Protein AF-A0AAE1Q2A6-F1 (afdb_monomer_lite)

Structure (mmCIF, N/CA/C/O backbone):
data_AF-A0AAE1Q2A6-F1
#
_entry.id   AF-A0AAE1Q2A6-F1
#
loop_
_atom_site.group_PDB
_atom_site.id
_atom_site.type_symbol
_atom_site.label_atom_id
_atom_site.label_alt_id
_atom_site.label_comp_id
_atom_site.label_asym_id
_atom_site.label_entity_id
_atom_site.label_seq_id
_atom_site.pdbx_PDB_ins_code
_atom_site.Cartn_x
_atom_site.Cartn_y
_atom_site.Cartn_z
_atom_site.occupancy
_atom_site.B_iso_or_equiv
_atom_site.auth_seq_id
_atom_site.auth_comp_id
_atom_site.auth_asym_id
_atom_site.auth_atom_id
_atom_site.pdbx_PDB_model_num
ATOM 1 N N . MET A 1 1 ? -20.397 6.989 -13.141 1.00 62.66 1 MET A N 1
ATOM 2 C CA . MET A 1 1 ? -19.897 5.852 -12.321 1.00 62.66 1 MET A CA 1
ATOM 3 C C . MET A 1 1 ? -18.731 6.203 -11.383 1.00 62.66 1 MET A C 1
ATOM 5 O O . MET A 1 1 ? -18.450 5.441 -10.464 1.00 62.66 1 MET A O 1
ATOM 9 N N . GLU A 1 2 ? -18.027 7.324 -11.574 1.00 59.88 2 GLU A N 1
ATOM 10 C CA . GLU A 1 2 ? -16.856 7.684 -10.755 1.00 59.88 2 GLU A CA 1
ATOM 11 C C . GLU A 1 2 ? -17.218 8.309 -9.396 1.00 59.88 2 GLU A C 1
ATOM 13 O O . GLU A 1 2 ? -16.656 7.915 -8.375 1.00 59.88 2 GLU A O 1
ATOM 18 N N . ALA A 1 3 ? -18.249 9.161 -9.359 1.00 70.25 3 ALA A N 1
ATOM 19 C CA . ALA A 1 3 ? -18.739 9.803 -8.135 1.00 70.25 3 ALA A CA 1
ATOM 20 C C . ALA A 1 3 ? -19.167 8.799 -7.041 1.00 70.25 3 ALA A C 1
ATOM 22 O O . ALA A 1 3 ? -18.729 8.905 -5.898 1.00 70.25 3 ALA A O 1
ATOM 23 N N . GLY A 1 4 ? -19.917 7.748 -7.397 1.00 78.19 4 GLY A N 1
ATOM 24 C CA . GLY A 1 4 ? -20.376 6.746 -6.422 1.00 78.19 4 GLY A CA 1
ATOM 25 C C . GLY A 1 4 ? -19.248 5.907 -5.799 1.00 78.19 4 GLY A C 1
ATOM 26 O O . GLY A 1 4 ? -19.341 5.482 -4.647 1.00 78.19 4 GLY A O 1
ATOM 27 N N . ARG A 1 5 ? -18.133 5.700 -6.518 1.00 80.56 5 ARG A N 1
ATOM 28 C CA . ARG A 1 5 ? -16.961 4.990 -5.971 1.00 80.56 5 ARG A CA 1
ATOM 29 C C . ARG A 1 5 ? -16.226 5.828 -4.925 1.00 80.56 5 ARG A C 1
ATOM 31 O O . ARG A 1 5 ? -15.723 5.264 -3.951 1.00 80.56 5 ARG A O 1
ATOM 38 N N . LYS A 1 6 ? -16.182 7.150 -5.112 1.00 82.56 6 LYS A N 1
ATOM 39 C CA . LYS A 1 6 ? -15.575 8.096 -4.167 1.00 82.56 6 LYS A CA 1
ATOM 40 C C . LYS A 1 6 ? -16.382 8.174 -2.868 1.00 82.56 6 LYS A C 1
ATOM 42 O O . LYS A 1 6 ? -15.817 7.958 -1.799 1.00 82.56 6 LYS A O 1
ATOM 47 N N . GLU A 1 7 ? -17.698 8.332 -2.968 1.00 87.56 7 GLU A N 1
ATOM 48 C CA . GLU A 1 7 ? -18.590 8.412 -1.803 1.00 87.56 7 GLU A CA 1
ATOM 49 C C . GLU A 1 7 ? -18.533 7.136 -0.938 1.00 87.56 7 GLU A C 1
ATOM 51 O O . GLU A 1 7 ? -18.367 7.181 0.282 1.00 87.56 7 GLU A O 1
ATOM 56 N N . ALA A 1 8 ? -18.565 5.957 -1.569 1.00 87.12 8 ALA A N 1
ATOM 57 C CA . ALA A 1 8 ? -18.444 4.684 -0.857 1.00 87.12 8 ALA A CA 1
ATOM 58 C C . ALA A 1 8 ? -17.065 4.482 -0.194 1.00 87.12 8 ALA A C 1
ATOM 60 O O . ALA A 1 8 ? -16.929 3.671 0.730 1.00 87.12 8 ALA A O 1
ATOM 61 N N . ARG A 1 9 ? -16.018 5.154 -0.686 1.00 87.12 9 ARG A N 1
ATOM 62 C CA . ARG A 1 9 ? -14.682 5.150 -0.072 1.00 87.12 9 ARG A CA 1
ATOM 63 C C . ARG A 1 9 ? -14.658 6.058 1.152 1.00 87.12 9 ARG A C 1
ATOM 65 O O . ARG A 1 9 ? -14.181 5.618 2.192 1.00 87.12 9 ARG A O 1
ATOM 72 N N . GLU A 1 10 ? -15.201 7.264 1.044 1.00 89.75 10 GLU A N 1
ATOM 73 C CA . GLU A 1 10 ? -15.295 8.224 2.151 1.00 89.75 10 GLU A CA 1
ATOM 74 C C . GLU A 1 10 ? -16.112 7.660 3.313 1.00 89.75 10 GLU A C 1
ATOM 76 O O . GLU A 1 10 ? -15.618 7.631 4.437 1.00 89.75 10 GLU A O 1
ATOM 81 N N . LYS A 1 11 ? -17.282 7.066 3.037 1.00 91.94 11 LYS A N 1
ATOM 82 C CA . LYS A 1 11 ? -18.088 6.370 4.058 1.00 91.94 11 LYS A CA 1
ATOM 83 C C . LYS A 1 11 ? -17.292 5.291 4.797 1.00 91.94 11 LYS A C 1
ATOM 85 O O . LYS A 1 11 ? -17.369 5.187 6.017 1.00 91.94 11 LYS A O 1
ATOM 90 N N . ARG A 1 12 ? -16.486 4.501 4.077 1.00 92.19 12 ARG A N 1
ATOM 91 C CA . ARG A 1 12 ? -15.638 3.460 4.685 1.00 92.19 12 ARG A CA 1
ATOM 92 C C . ARG A 1 12 ? -14.502 4.037 5.524 1.00 92.19 12 ARG A C 1
ATOM 94 O O . ARG A 1 12 ? -14.220 3.491 6.585 1.00 92.19 12 ARG A O 1
ATOM 101 N N . ILE A 1 13 ? -13.854 5.100 5.055 1.00 93.06 13 ILE A N 1
ATOM 102 C CA . ILE A 1 13 ? -12.794 5.803 5.794 1.00 93.06 13 ILE A CA 1
ATOM 103 C C . ILE A 1 13 ? -13.372 6.401 7.078 1.00 93.06 13 ILE A C 1
ATOM 105 O O . ILE A 1 13 ? -12.847 6.127 8.153 1.00 93.06 13 ILE A O 1
ATOM 109 N N . GLY A 1 14 ? -14.494 7.117 6.982 1.00 93.44 14 GLY A N 1
ATOM 110 C CA . GLY A 1 14 ? -15.181 7.695 8.137 1.00 93.44 14 GLY A CA 1
ATOM 111 C C . GLY A 1 14 ? -15.639 6.634 9.138 1.00 93.44 14 GLY A C 1
ATOM 112 O O . GLY A 1 14 ? -15.430 6.788 10.337 1.00 93.44 14 GLY A O 1
ATOM 113 N N . PHE A 1 15 ? -16.174 5.504 8.660 1.00 94.69 15 PHE A N 1
ATOM 114 C CA . PHE A 1 15 ? -16.543 4.381 9.528 1.00 94.69 15 PHE A CA 1
ATOM 115 C C . PHE A 1 15 ? -15.347 3.831 10.319 1.00 94.69 15 PHE A C 1
ATOM 117 O O . PHE A 1 15 ? -15.466 3.552 11.507 1.00 94.69 15 PHE A O 1
ATOM 124 N N . ARG A 1 16 ? -14.181 3.697 9.680 1.00 94.75 16 ARG A N 1
ATOM 125 C CA . ARG A 1 16 ? -12.949 3.217 10.325 1.00 94.75 16 ARG A CA 1
ATOM 126 C C . ARG A 1 16 ? -12.383 4.238 11.315 1.00 94.75 16 ARG A C 1
ATOM 128 O O . ARG A 1 16 ? -11.992 3.841 12.404 1.00 94.75 16 ARG A O 1
ATOM 135 N N . GLY A 1 17 ? -12.421 5.527 10.978 1.00 94.38 17 GLY A N 1
ATOM 136 C CA . GLY A 1 17 ? -12.049 6.604 11.902 1.00 94.38 17 GLY A CA 1
ATOM 137 C C . GLY A 1 17 ? -12.944 6.645 13.144 1.00 94.38 17 GLY A C 1
ATOM 138 O O . GLY A 1 17 ? -12.450 6.825 14.249 1.00 94.38 17 GLY A O 1
ATOM 139 N N . ARG A 1 18 ? -14.249 6.365 12.998 1.00 95.94 18 ARG A N 1
ATOM 140 C CA . ARG A 1 18 ? -15.182 6.271 14.134 1.00 95.94 18 ARG A CA 1
ATOM 141 C C . ARG A 1 18 ? -14.792 5.180 15.136 1.00 95.94 18 ARG A C 1
ATOM 143 O O . ARG A 1 18 ? -14.956 5.392 16.331 1.00 95.94 18 ARG A O 1
ATOM 150 N N . ILE A 1 19 ? -14.282 4.038 14.667 1.00 96.25 19 ILE A N 1
ATOM 151 C CA . ILE A 1 19 ? -13.797 2.954 15.542 1.00 96.25 19 ILE A CA 1
ATOM 152 C C . ILE A 1 19 ? -12.663 3.469 16.433 1.00 96.25 19 ILE A C 1
ATOM 154 O O . ILE A 1 19 ? -12.699 3.268 17.644 1.00 96.25 19 ILE A O 1
ATOM 158 N N . VAL A 1 20 ? -11.675 4.133 15.828 1.00 95.06 20 VAL A N 1
ATOM 159 C CA . VAL A 1 20 ? -10.490 4.633 16.536 1.00 95.06 20 VAL A CA 1
ATOM 160 C C . VAL A 1 20 ? -10.865 5.765 17.486 1.00 95.06 20 VAL A C 1
ATOM 162 O O . VAL A 1 20 ? -10.523 5.688 18.659 1.00 95.06 20 VAL A O 1
ATOM 165 N N . GLY A 1 21 ? -11.691 6.720 17.050 1.00 95.19 21 GLY A N 1
ATOM 166 C CA . GLY A 1 21 ? -12.153 7.804 17.921 1.00 95.19 21 GLY A CA 1
ATOM 167 C C . GLY A 1 21 ? -12.943 7.316 19.145 1.00 95.19 21 GLY A C 1
ATOM 168 O O . GLY A 1 21 ? -12.816 7.879 20.227 1.00 95.19 21 GLY A O 1
ATOM 169 N N . MET A 1 22 ? -13.726 6.234 19.026 1.00 96.94 22 MET A N 1
ATOM 170 C CA . MET A 1 22 ? -14.384 5.622 20.193 1.00 96.94 22 MET A CA 1
ATOM 171 C C . MET A 1 22 ? -13.382 4.983 21.165 1.00 96.94 22 MET A C 1
ATOM 173 O O . MET A 1 22 ? -13.586 5.045 22.376 1.00 96.94 22 MET A O 1
ATOM 177 N N . HIS A 1 23 ? -12.313 4.376 20.647 1.00 96.50 23 HIS A N 1
ATOM 178 C CA . HIS A 1 23 ? -11.248 3.797 21.466 1.00 96.50 23 HIS A CA 1
ATOM 179 C C . HIS A 1 23 ? -10.429 4.880 22.182 1.00 96.50 23 HIS A C 1
ATOM 181 O O . HIS A 1 23 ? -10.185 4.763 23.378 1.00 96.50 23 HIS A O 1
ATOM 187 N N . GLU A 1 24 ? -10.078 5.963 21.486 1.00 94.88 24 GLU A N 1
ATOM 188 C CA . GLU A 1 24 ? -9.408 7.137 22.066 1.00 94.88 24 GLU A CA 1
ATOM 189 C C . GLU A 1 24 ? -10.264 7.817 23.144 1.00 94.88 24 GLU A C 1
ATOM 191 O O . GLU A 1 24 ? -9.736 8.309 24.137 1.00 94.88 24 GLU A O 1
ATOM 196 N N . ALA A 1 25 ? -11.593 7.765 23.009 1.00 96.31 25 ALA A N 1
ATOM 197 C CA . ALA A 1 25 ? -12.538 8.192 24.040 1.00 96.31 25 ALA A CA 1
ATOM 198 C C . ALA A 1 25 ? -12.650 7.215 25.236 1.00 96.31 25 ALA A C 1
ATOM 200 O O . ALA A 1 25 ? -13.514 7.393 26.096 1.00 96.31 25 ALA A O 1
ATOM 201 N N . GLY A 1 26 ? -11.820 6.169 25.293 1.00 96.88 26 GLY A N 1
ATOM 202 C CA . GLY A 1 26 ? -11.750 5.213 26.401 1.00 96.88 26 GLY A CA 1
ATOM 203 C C . GLY A 1 26 ? -12.789 4.090 26.356 1.00 96.88 26 GLY A C 1
ATOM 204 O O . GLY A 1 26 ? -12.944 3.362 27.338 1.00 96.88 26 GLY A O 1
ATOM 205 N N . GLN A 1 27 ? -13.523 3.915 25.250 1.00 97.00 27 GLN A N 1
ATOM 206 C CA . GLN A 1 27 ? -14.471 2.802 25.143 1.00 97.00 27 GLN A CA 1
ATOM 207 C C . GLN A 1 27 ? -13.747 1.463 24.973 1.00 97.00 27 GLN A C 1
ATOM 209 O O . GLN A 1 27 ? -12.793 1.333 24.206 1.00 97.00 27 GLN A O 1
ATOM 214 N N . SER A 1 28 ? -14.259 0.425 25.640 1.00 97.56 28 SER A N 1
ATOM 215 C CA . SER A 1 28 ? -13.726 -0.928 25.486 1.00 97.56 28 SER A CA 1
ATOM 216 C C . SER A 1 28 ? -13.967 -1.474 24.072 1.00 97.56 28 SER A C 1
ATOM 218 O O . SER A 1 28 ? -14.987 -1.193 23.438 1.00 97.56 28 SER A O 1
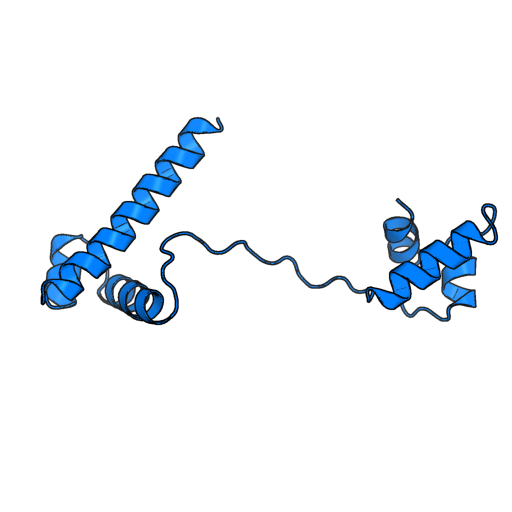ATOM 220 N N . ILE A 1 29 ? -13.070 -2.345 23.602 1.00 97.00 29 ILE A N 1
ATOM 221 C CA . ILE A 1 29 ? -13.183 -3.020 22.297 1.00 97.00 29 ILE A CA 1
ATOM 222 C C . ILE A 1 29 ? -14.541 -3.725 22.136 1.00 97.00 29 ILE A C 1
ATOM 224 O O . ILE A 1 29 ? -15.131 -3.696 21.055 1.00 97.00 29 ILE A O 1
ATOM 228 N N . GLN A 1 30 ? -15.046 -4.353 23.201 1.00 97.62 30 GLN A N 1
ATOM 229 C CA . GLN A 1 30 ? -16.313 -5.083 23.177 1.00 97.62 30 GLN A CA 1
ATOM 230 C C . GLN A 1 30 ? -17.517 -4.141 23.089 1.00 97.62 30 GLN A C 1
ATOM 232 O O . GLN A 1 30 ? -18.442 -4.399 22.320 1.00 97.62 30 GLN A O 1
ATOM 237 N N . THR A 1 31 ? -17.470 -3.010 23.794 1.00 97.31 31 THR A N 1
ATOM 238 C CA . THR A 1 31 ? -18.475 -1.944 23.682 1.00 97.31 31 THR A CA 1
ATOM 239 C C . THR A 1 31 ? -18.532 -1.398 22.256 1.00 97.31 31 THR A C 1
ATOM 241 O O . THR A 1 31 ? -19.610 -1.314 21.674 1.00 97.31 31 THR A O 1
ATOM 244 N N . ILE A 1 32 ? -17.378 -1.097 21.655 1.00 97.69 32 ILE A N 1
ATOM 245 C CA . ILE A 1 32 ? -17.294 -0.582 20.280 1.00 97.69 32 ILE A CA 1
ATOM 246 C C . ILE A 1 32 ? -17.857 -1.601 19.280 1.00 97.69 32 ILE A C 1
ATOM 248 O O . ILE A 1 32 ? -18.630 -1.240 18.392 1.00 97.69 32 ILE A O 1
ATOM 252 N N . ALA A 1 33 ? -17.495 -2.877 19.435 1.00 97.75 33 ALA A N 1
ATOM 253 C CA . ALA A 1 33 ? -17.971 -3.968 18.590 1.00 97.75 33 ALA A CA 1
ATOM 254 C C . ALA A 1 33 ? -19.503 -4.088 18.616 1.00 97.75 33 ALA A C 1
ATOM 256 O O . ALA A 1 33 ? -20.132 -4.115 17.556 1.00 97.75 33 ALA A O 1
ATOM 257 N N . ASN A 1 34 ? -20.096 -4.074 19.813 1.00 97.62 34 ASN A N 1
ATOM 258 C CA . ASN A 1 34 ? -21.546 -4.130 19.997 1.00 97.62 34 ASN A CA 1
ATOM 259 C C . ASN A 1 34 ? -22.238 -2.884 19.424 1.00 97.62 34 ASN A C 1
ATOM 261 O O . ASN A 1 34 ? -23.218 -3.010 18.695 1.00 97.62 34 ASN A O 1
ATOM 265 N N . ASN A 1 35 ? -21.692 -1.692 19.683 1.00 96.38 35 ASN A N 1
ATOM 266 C CA . ASN A 1 35 ? -22.253 -0.420 19.216 1.00 96.38 35 ASN A CA 1
ATOM 267 C C . ASN A 1 35 ? -22.267 -0.295 17.686 1.00 96.38 35 ASN A C 1
ATOM 269 O O . ASN A 1 35 ? -23.157 0.340 17.123 1.00 96.38 35 ASN A O 1
ATOM 273 N N . LEU A 1 36 ? -21.261 -0.857 17.011 1.00 95.81 36 LEU A N 1
ATOM 274 C CA . LEU A 1 36 ? -21.103 -0.761 15.557 1.00 95.81 36 LEU A CA 1
ATOM 275 C C . LEU A 1 36 ? -21.555 -2.025 14.808 1.00 95.81 36 LEU A C 1
ATOM 277 O O . LEU A 1 36 ? -21.505 -2.035 13.578 1.00 95.81 36 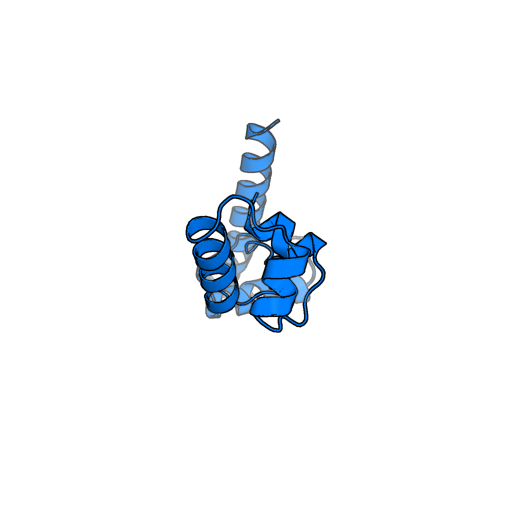LEU A O 1
ATOM 281 N N . GLY A 1 37 ? -21.977 -3.078 15.515 1.00 96.56 37 GLY A N 1
ATOM 282 C CA . GLY A 1 37 ? -22.420 -4.342 14.917 1.00 96.56 37 GLY A CA 1
ATOM 283 C C . GLY A 1 37 ? -21.318 -5.085 14.153 1.00 96.56 37 GLY A C 1
ATOM 284 O O . GLY A 1 37 ? -21.583 -5.701 13.122 1.00 96.56 37 GLY A O 1
ATOM 285 N N . ILE A 1 38 ? -20.066 -5.001 14.615 1.00 96.69 38 ILE A N 1
ATOM 286 C CA . ILE A 1 38 ? -18.899 -5.625 13.969 1.00 96.69 38 ILE A CA 1
ATOM 287 C C . ILE A 1 38 ? -18.133 -6.515 14.944 1.00 96.69 38 ILE A C 1
ATOM 289 O O . ILE A 1 38 ? -18.271 -6.407 16.155 1.00 96.69 38 ILE A O 1
ATOM 293 N N . SER A 1 39 ? -17.270 -7.386 14.422 1.00 97.69 39 SER A N 1
ATOM 294 C CA . SER A 1 39 ? -16.451 -8.241 15.283 1.00 97.69 39 SER A CA 1
ATOM 295 C C . SER A 1 39 ? -15.416 -7.437 16.083 1.00 97.69 39 SER A C 1
ATOM 297 O O . SER A 1 39 ? -14.802 -6.498 15.566 1.00 97.69 39 SER A O 1
ATOM 299 N N . THR A 1 40 ? -15.123 -7.882 17.306 1.00 97.75 40 THR A N 1
ATOM 300 C CA . THR A 1 40 ? -14.007 -7.367 18.124 1.00 97.75 40 THR A CA 1
ATOM 301 C C . THR A 1 40 ? -12.666 -7.461 17.388 1.00 97.75 40 THR A C 1
ATOM 303 O O . THR A 1 40 ? -11.831 -6.566 17.498 1.00 97.75 40 THR A O 1
ATOM 306 N N . ARG A 1 41 ? -12.479 -8.487 16.543 1.00 97.81 41 ARG A N 1
ATOM 307 C CA . ARG A 1 41 ? -11.308 -8.630 15.661 1.00 97.81 41 ARG A CA 1
ATOM 308 C C . ARG A 1 41 ? -11.195 -7.491 14.646 1.00 97.81 41 ARG A C 1
ATOM 310 O O . ARG A 1 41 ? -10.087 -7.051 14.345 1.00 97.81 41 ARG A O 1
ATOM 317 N N . THR A 1 42 ? -12.316 -7.016 14.106 1.00 96.25 42 THR A N 1
ATOM 318 C CA . THR A 1 42 ? -12.349 -5.862 13.197 1.00 96.25 42 THR A CA 1
ATOM 319 C C . THR A 1 42 ? -11.978 -4.580 13.931 1.00 96.25 42 THR A C 1
ATOM 321 O O . THR A 1 42 ? -11.184 -3.811 13.398 1.00 96.25 42 THR A O 1
ATOM 324 N N . VAL A 1 43 ? -12.501 -4.381 15.144 1.00 97.00 43 VAL A N 1
ATOM 325 C CA . VAL A 1 43 ? -12.159 -3.235 16.003 1.00 97.00 43 VAL A CA 1
ATOM 326 C C . VAL A 1 43 ? -10.657 -3.221 16.296 1.00 97.00 43 VAL A C 1
ATOM 328 O O . VAL A 1 43 ? -9.965 -2.276 15.923 1.00 97.00 43 VAL A O 1
ATOM 331 N N . LEU A 1 44 ? -10.131 -4.323 16.839 1.00 96.25 44 LEU A N 1
ATOM 332 C CA . LEU A 1 44 ? -8.715 -4.470 17.182 1.00 96.25 44 LEU A CA 1
ATOM 333 C C . LEU A 1 44 ? -7.793 -4.268 15.971 1.00 96.25 44 LEU A C 1
ATOM 335 O O . LEU A 1 44 ? -6.742 -3.647 16.086 1.00 96.25 44 LEU A O 1
ATOM 339 N N . ARG A 1 45 ? -8.188 -4.765 14.791 1.00 95.19 45 ARG A N 1
ATOM 340 C CA . ARG A 1 45 ? -7.430 -4.560 13.550 1.00 95.19 45 ARG A CA 1
ATOM 341 C C . ARG A 1 45 ? -7.265 -3.078 13.211 1.00 95.19 45 ARG A C 1
ATOM 343 O O . ARG A 1 45 ? -6.199 -2.708 12.730 1.00 95.19 45 ARG A O 1
ATOM 350 N N . TRP A 1 46 ? -8.312 -2.267 13.367 1.00 95.12 46 TRP A N 1
ATOM 351 C CA . TRP A 1 46 ? -8.258 -0.846 13.007 1.00 95.12 46 TRP A CA 1
ATOM 352 C C . TRP A 1 46 ? -7.521 -0.006 14.043 1.00 95.12 46 TRP A C 1
ATOM 354 O O . TRP A 1 46 ? -6.789 0.879 13.625 1.00 95.12 46 TRP A O 1
ATOM 364 N N . ILE A 1 47 ? -7.628 -0.349 15.330 1.00 94.25 47 ILE A N 1
ATOM 365 C CA . ILE A 1 47 ? -6.831 0.273 16.402 1.00 94.25 47 ILE A CA 1
ATOM 366 C C . ILE A 1 47 ? -5.334 0.016 16.180 1.00 94.25 47 ILE A C 1
ATOM 368 O O . ILE A 1 47 ? -4.552 0.948 16.068 1.00 94.25 47 ILE A O 1
ATOM 372 N N . ARG A 1 48 ? -4.924 -1.244 15.988 1.00 94.00 48 ARG A N 1
ATOM 373 C CA . ARG A 1 48 ? -3.505 -1.558 15.717 1.00 94.00 48 ARG A CA 1
ATOM 374 C C . ARG A 1 48 ? -2.986 -0.871 14.460 1.00 94.00 48 ARG A C 1
ATOM 376 O O . ARG A 1 48 ? -1.851 -0.434 14.380 1.00 94.00 48 ARG A O 1
ATOM 383 N N . ARG A 1 49 ? -3.838 -0.772 13.440 1.00 92.31 49 ARG A N 1
ATOM 384 C CA . ARG A 1 49 ? -3.463 -0.118 12.192 1.00 92.31 49 ARG A CA 1
ATOM 385 C C . ARG A 1 49 ? -3.323 1.398 12.335 1.00 92.31 49 ARG A C 1
ATOM 387 O O . ARG A 1 49 ? -2.539 1.950 11.575 1.00 92.31 49 ARG A O 1
ATOM 394 N N . SER A 1 50 ? -4.076 2.054 13.222 1.00 91.06 50 SER A N 1
ATOM 395 C CA . SER A 1 5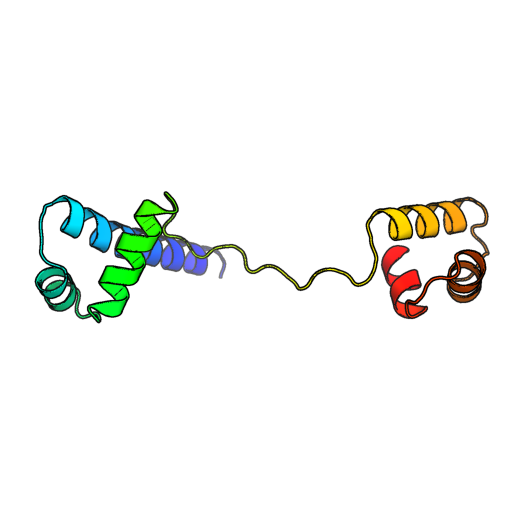0 ? -3.897 3.491 13.470 1.00 91.06 50 SER A CA 1
ATOM 396 C C . SER A 1 50 ? -2.593 3.787 14.194 1.00 91.06 50 SER A C 1
ATOM 398 O O . SER A 1 50 ? -1.990 4.811 13.920 1.00 91.06 50 SER A O 1
ATOM 400 N N . GLU A 1 51 ? -2.124 2.873 15.045 1.00 88.38 51 GLU A N 1
ATOM 401 C CA . GLU A 1 51 ? -0.806 2.984 15.687 1.00 88.38 51 GLU A CA 1
ATOM 402 C C . GLU A 1 51 ? 0.333 2.920 14.650 1.00 88.38 51 GLU A C 1
ATOM 404 O O . GLU A 1 51 ? 1.309 3.655 14.755 1.00 88.38 51 GLU A O 1
ATOM 409 N N . ASP A 1 52 ? 0.178 2.090 13.611 1.00 87.44 52 ASP A N 1
ATOM 410 C CA . ASP A 1 52 ? 1.169 1.941 12.536 1.00 87.44 52 ASP A CA 1
ATOM 411 C C . ASP A 1 52 ? 1.035 2.987 11.409 1.00 87.44 52 ASP A C 1
ATOM 413 O O . ASP A 1 52 ? 1.952 3.173 10.604 1.00 87.44 52 ASP A O 1
ATOM 417 N N . THR A 1 53 ? -0.147 3.578 11.207 1.00 82.62 53 THR A N 1
ATOM 418 C CA . THR A 1 53 ? -0.437 4.435 10.044 1.00 82.62 53 THR A CA 1
ATOM 419 C C . THR A 1 53 ? -1.617 5.380 10.298 1.00 82.62 53 THR A C 1
ATOM 421 O O . THR A 1 53 ? -2.739 4.923 10.506 1.00 82.62 53 THR A O 1
ATOM 424 N N . ASP A 1 54 ? -1.438 6.679 10.039 1.00 77.12 54 ASP A N 1
ATOM 425 C CA . ASP A 1 54 ? -2.501 7.709 10.082 1.00 77.12 54 ASP A CA 1
ATOM 426 C C . ASP A 1 54 ? -3.522 7.636 8.916 1.00 77.12 54 ASP A C 1
ATOM 428 O O . ASP A 1 54 ? -4.132 8.628 8.511 1.00 77.12 54 ASP A O 1
ATOM 432 N N . TRP A 1 55 ? -3.721 6.458 8.309 1.00 83.25 55 TRP A N 1
ATOM 433 C CA . TRP A 1 55 ? -4.555 6.295 7.115 1.00 83.25 55 TRP A CA 1
ATOM 434 C C . TRP A 1 55 ? -5.539 5.123 7.181 1.00 83.25 55 TRP A C 1
ATOM 436 O O . TRP A 1 55 ? -5.186 3.938 7.134 1.00 83.25 55 TRP A O 1
ATOM 446 N N . TYR A 1 56 ? -6.828 5.471 7.129 1.00 86.38 56 TYR A N 1
ATOM 447 C CA . TYR A 1 56 ? -7.949 4.530 7.195 1.00 86.38 56 TYR A CA 1
ATOM 448 C C . TYR A 1 56 ? -8.432 4.013 5.838 1.00 86.38 56 TYR A C 1
ATOM 450 O O . TYR A 1 56 ? -9.380 3.228 5.766 1.00 86.38 56 TYR A O 1
ATOM 458 N N . GLY A 1 57 ? -7.828 4.430 4.728 1.00 84.19 57 GLY A N 1
ATOM 459 C CA . GLY A 1 57 ? -8.175 3.910 3.408 1.00 84.19 57 GLY A CA 1
ATOM 460 C C . GLY A 1 57 ? -7.574 2.531 3.137 1.00 84.19 57 GLY A C 1
ATOM 461 O O . GLY A 1 57 ? -6.752 2.001 3.883 1.00 84.19 57 GLY A O 1
ATOM 462 N N . ASN A 1 58 ? -7.992 1.920 2.029 1.00 83.75 58 ASN A N 1
ATOM 463 C CA . ASN A 1 58 ? -7.264 0.766 1.509 1.00 83.75 58 ASN A CA 1
ATOM 464 C C . ASN A 1 58 ? -5.913 1.248 0.969 1.00 83.75 58 ASN A C 1
ATOM 466 O O . ASN A 1 58 ? -5.869 2.245 0.244 1.00 83.75 58 ASN A O 1
ATOM 470 N N . LEU A 1 59 ? -4.840 0.530 1.299 1.00 81.62 59 LEU A N 1
ATOM 471 C CA . LEU A 1 59 ? -3.551 0.724 0.643 1.00 81.62 59 LEU A CA 1
ATOM 472 C C . LEU A 1 59 ? -3.680 0.398 -0.852 1.00 81.62 59 LEU A C 1
ATOM 474 O O . LEU A 1 59 ? -4.470 -0.489 -1.216 1.00 81.62 59 LEU A O 1
ATOM 478 N N . PRO A 1 60 ? -2.918 1.086 -1.719 1.00 81.56 60 PRO A N 1
ATOM 479 C CA . PRO A 1 60 ? -2.793 0.664 -3.102 1.00 81.56 60 PRO A CA 1
ATOM 480 C C . PRO A 1 60 ? -2.309 -0.786 -3.126 1.00 81.56 60 PRO A C 1
ATOM 482 O O . PRO A 1 60 ? -1.374 -1.165 -2.421 1.00 81.56 60 PRO A O 1
ATOM 485 N N . ARG A 1 61 ? -2.981 -1.625 -3.915 1.00 83.38 61 ARG A N 1
ATOM 486 C CA . ARG A 1 61 ? -2.524 -2.998 -4.120 1.00 83.38 61 ARG A CA 1
ATOM 487 C C . ARG A 1 61 ? -1.291 -2.941 -5.010 1.00 83.38 61 ARG A C 1
ATOM 489 O O . ARG A 1 61 ? -1.385 -2.492 -6.152 1.00 83.38 61 ARG A O 1
ATOM 496 N N . GLY A 1 62 ? -0.155 -3.388 -4.484 1.00 81.69 62 GLY A N 1
ATOM 497 C CA . GLY A 1 62 ? 1.040 -3.595 -5.290 1.00 81.69 62 GLY A CA 1
ATOM 498 C C . GLY A 1 62 ? 0.760 -4.622 -6.385 1.00 81.69 62 GLY A C 1
ATOM 499 O O . GLY A 1 62 ? 0.046 -5.603 -6.165 1.00 81.69 62 GLY A O 1
ATOM 500 N N . ARG A 1 63 ? 1.307 -4.390 -7.578 1.00 83.62 63 ARG A N 1
ATOM 501 C CA . ARG A 1 63 ? 1.459 -5.467 -8.559 1.00 83.62 63 ARG A CA 1
ATOM 502 C C . ARG A 1 63 ? 2.698 -6.282 -8.182 1.00 83.62 63 ARG A C 1
ATOM 504 O O . ARG A 1 63 ? 3.606 -5.718 -7.569 1.00 83.62 63 ARG A O 1
ATOM 511 N N . PRO A 1 64 ? 2.764 -7.566 -8.565 1.00 83.94 64 PRO A N 1
ATOM 512 C CA . PRO A 1 64 ? 4.003 -8.320 -8.464 1.00 83.94 64 PRO A CA 1
ATOM 513 C C . PRO A 1 64 ? 5.157 -7.548 -9.122 1.00 83.94 64 PRO A C 1
ATOM 515 O O . PRO A 1 64 ? 4.925 -6.855 -10.127 1.00 83.94 64 PRO A O 1
ATOM 518 N N . PRO A 1 65 ? 6.380 -7.646 -8.575 1.00 86.00 65 PRO A N 1
ATOM 519 C CA . PRO A 1 65 ? 7.544 -7.031 -9.191 1.00 86.00 65 PRO A CA 1
ATOM 520 C C . PRO A 1 65 ? 7.709 -7.530 -10.632 1.00 86.00 65 PRO A C 1
ATOM 522 O O . PRO A 1 65 ? 7.303 -8.638 -10.992 1.00 86.00 65 PRO A O 1
ATOM 525 N N . ARG A 1 66 ? 8.271 -6.677 -11.492 1.00 87.56 66 ARG A N 1
ATOM 526 C CA . ARG A 1 66 ? 8.599 -7.068 -12.867 1.00 87.56 66 ARG A CA 1
ATOM 527 C C . ARG A 1 66 ? 9.756 -8.068 -12.831 1.00 87.56 66 ARG A C 1
ATOM 529 O O . ARG A 1 66 ? 10.638 -7.949 -11.993 1.00 87.56 66 ARG A O 1
ATOM 536 N N . CYS A 1 67 ? 9.774 -9.003 -13.778 1.00 90.12 67 CYS A N 1
ATOM 537 C CA . CYS A 1 67 ? 10.881 -9.950 -13.943 1.00 90.12 67 CYS A CA 1
ATOM 538 C C . CYS A 1 67 ? 12.184 -9.289 -14.428 1.00 90.12 67 CYS A C 1
ATOM 540 O O . CYS A 1 67 ? 13.240 -9.888 -14.316 1.00 90.12 67 CYS A O 1
ATOM 542 N N . THR A 1 68 ? 12.115 -8.070 -14.973 1.00 91.12 68 THR A N 1
ATOM 543 C CA . THR A 1 68 ? 13.280 -7.274 -15.387 1.00 91.12 68 THR A CA 1
ATOM 544 C C . THR A 1 68 ? 13.621 -6.227 -14.336 1.00 91.12 68 THR A C 1
ATOM 546 O O . THR A 1 68 ? 12.726 -5.498 -13.886 1.00 91.12 68 THR A O 1
ATOM 549 N N . THR A 1 69 ? 14.904 -6.067 -14.034 1.00 93.56 69 THR A N 1
ATOM 550 C CA . THR A 1 69 ? 15.398 -4.976 -13.186 1.00 93.56 69 THR A CA 1
ATOM 551 C C . THR A 1 69 ? 15.400 -3.636 -13.940 1.00 93.56 69 THR A C 1
ATOM 553 O O . THR A 1 69 ? 15.383 -3.612 -15.174 1.00 93.56 69 THR A O 1
ATOM 556 N N . PRO A 1 70 ? 15.437 -2.487 -13.236 1.00 93.81 70 PRO A N 1
ATOM 557 C CA . PRO A 1 70 ? 15.584 -1.183 -13.884 1.00 93.81 70 PRO A CA 1
ATOM 558 C C . PRO A 1 70 ? 16.863 -1.056 -14.723 1.00 93.81 70 PRO A C 1
ATOM 560 O O . PRO A 1 70 ? 16.837 -0.397 -15.755 1.00 93.81 70 PRO A O 1
ATOM 563 N N . ALA A 1 71 ? 17.960 -1.702 -14.308 1.00 93.94 71 ALA A N 1
ATOM 564 C CA . ALA A 1 71 ? 19.209 -1.727 -15.067 1.00 93.94 71 ALA A CA 1
ATOM 565 C C . ALA A 1 71 ? 19.029 -2.460 -16.402 1.00 93.94 71 ALA A C 1
ATOM 567 O O . ALA A 1 71 ? 19.174 -1.832 -17.441 1.00 93.94 71 ALA A O 1
ATOM 568 N N . GLN A 1 72 ? 18.530 -3.701 -16.370 1.00 94.44 72 GLN A N 1
ATOM 569 C CA . GLN A 1 72 ? 18.264 -4.488 -17.581 1.00 94.44 72 GLN A CA 1
ATOM 570 C C . GLN A 1 72 ? 17.343 -3.760 -18.565 1.00 94.44 72 GLN A C 1
ATOM 572 O O . GLN A 1 72 ? 17.525 -3.849 -19.772 1.00 94.44 72 GLN A O 1
ATOM 577 N N . ARG A 1 73 ? 16.340 -3.022 -18.069 1.00 95.25 73 ARG A N 1
ATOM 578 C CA . ARG A 1 73 ? 15.467 -2.228 -18.945 1.00 95.25 73 ARG A CA 1
ATOM 579 C C . ARG A 1 73 ? 16.214 -1.103 -19.650 1.00 95.25 73 ARG A C 1
ATOM 581 O O . ARG A 1 73 ? 15.930 -0.867 -20.816 1.00 95.25 73 ARG A O 1
ATOM 588 N N . ARG A 1 74 ? 17.132 -0.419 -18.960 1.00 95.50 74 ARG A N 1
ATOM 589 C CA . ARG A 1 74 ? 17.974 0.611 -19.583 1.00 95.50 74 ARG A CA 1
ATOM 590 C C . ARG A 1 74 ? 18.881 -0.003 -20.639 1.00 95.50 74 ARG A C 1
ATOM 592 O O . ARG A 1 74 ? 18.930 0.535 -21.734 1.00 95.50 74 ARG A O 1
ATOM 599 N N . ASP A 1 75 ? 19.493 -1.145 -20.344 1.00 95.06 75 ASP A N 1
ATOM 600 C CA . ASP A 1 75 ? 20.388 -1.830 -21.282 1.00 95.06 75 ASP A CA 1
ATOM 601 C C . ASP A 1 75 ? 19.628 -2.276 -22.546 1.00 95.06 75 ASP A C 1
ATOM 603 O O . ASP A 1 75 ? 20.096 -2.060 -23.659 1.00 95.06 75 ASP A O 1
ATOM 607 N N . ILE A 1 76 ? 18.405 -2.808 -22.391 1.00 94.19 76 ILE A N 1
ATOM 608 C CA . ILE A 1 76 ? 17.513 -3.153 -23.516 1.00 94.19 76 ILE A CA 1
ATOM 609 C C . ILE A 1 76 ? 17.196 -1.923 -24.378 1.00 94.19 76 ILE A C 1
AT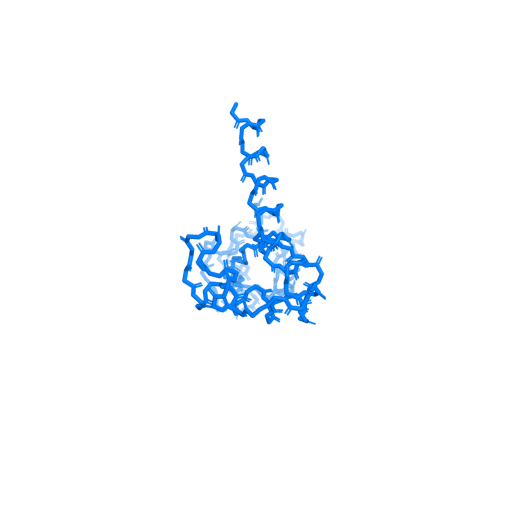OM 611 O O . ILE A 1 76 ? 17.213 -2.019 -25.603 1.00 94.19 76 ILE A O 1
ATOM 615 N N . ILE A 1 77 ? 16.877 -0.787 -23.748 1.00 94.94 77 ILE A N 1
ATOM 616 C CA . ILE A 1 77 ? 16.544 0.455 -24.460 1.00 94.94 77 ILE A CA 1
ATOM 617 C C . ILE A 1 77 ? 17.776 0.979 -25.205 1.00 94.94 77 ILE A C 1
ATOM 619 O O . ILE A 1 77 ? 17.679 1.261 -26.392 1.00 94.94 77 ILE A O 1
ATOM 623 N N . GLN A 1 78 ? 18.940 1.017 -24.553 1.00 94.81 78 GLN A N 1
ATOM 624 C CA . GLN A 1 78 ? 20.192 1.460 -25.173 1.00 94.81 78 GLN A CA 1
ATOM 625 C C . GLN A 1 78 ? 20.603 0.574 -26.352 1.00 94.81 78 GLN A C 1
ATOM 627 O O . GLN A 1 78 ? 21.035 1.090 -27.378 1.00 94.81 78 GLN A O 1
ATOM 632 N N . ALA A 1 79 ? 20.435 -0.746 -26.239 1.00 92.88 79 ALA A N 1
ATOM 633 C CA . ALA A 1 79 ? 20.713 -1.665 -27.339 1.00 92.88 79 ALA A CA 1
ATOM 634 C C . ALA A 1 79 ? 19.805 -1.400 -28.554 1.00 92.88 79 ALA A C 1
ATOM 636 O O . ALA A 1 79 ? 20.278 -1.418 -29.687 1.00 92.88 79 ALA A O 1
ATOM 637 N N . ALA A 1 80 ? 18.520 -1.114 -28.322 1.00 93.75 80 ALA A N 1
ATOM 638 C CA . ALA A 1 80 ? 17.578 -0.775 -29.389 1.00 93.75 80 ALA A CA 1
ATOM 639 C C . ALA A 1 80 ? 17.826 0.619 -29.995 1.00 93.75 80 ALA A C 1
ATOM 641 O O . ALA A 1 80 ? 17.582 0.825 -31.179 1.00 93.75 80 ALA A O 1
ATOM 642 N N . GLU A 1 81 ? 18.308 1.578 -29.203 1.00 93.19 81 GLU A N 1
ATOM 643 C CA . GLU A 1 81 ? 18.691 2.909 -29.690 1.00 93.19 81 GLU A CA 1
ATOM 644 C C . GLU A 1 81 ? 19.984 2.871 -30.517 1.00 93.19 81 GLU A C 1
ATOM 646 O O . GLU A 1 81 ? 20.099 3.594 -31.505 1.00 93.19 81 GLU A O 1
ATOM 651 N N . ALA A 1 82 ? 20.944 2.022 -30.134 1.00 92.25 82 ALA A N 1
ATOM 652 C CA . ALA A 1 82 ? 22.212 1.858 -30.841 1.00 92.25 82 ALA A CA 1
ATOM 653 C C . ALA A 1 82 ? 22.039 1.208 -32.224 1.00 92.25 82 A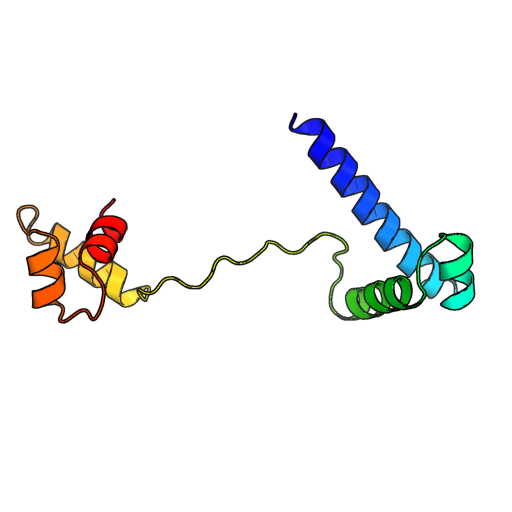LA A C 1
ATOM 655 O O . ALA A 1 82 ? 22.727 1.597 -33.167 1.00 92.25 82 ALA A O 1
ATOM 656 N N . ASP A 1 83 ? 21.114 0.253 -32.357 1.00 90.50 83 ASP A N 1
ATOM 657 C CA . ASP A 1 83 ? 20.709 -0.303 -33.649 1.00 90.50 83 ASP A CA 1
ATOM 658 C C . ASP A 1 83 ? 19.180 -0.482 -33.731 1.00 90.50 83 ASP A C 1
ATOM 660 O O . ASP A 1 83 ? 18.638 -1.507 -33.301 1.00 90.50 83 ASP A O 1
ATOM 664 N N . PRO A 1 84 ? 18.470 0.477 -34.352 1.00 87.38 84 PRO A N 1
ATOM 665 C CA . PRO A 1 84 ? 17.015 0.435 -34.488 1.00 87.38 84 PRO A CA 1
ATOM 666 C C . PRO A 1 84 ? 16.467 -0.726 -35.330 1.00 87.38 84 PRO A C 1
ATOM 668 O O . PRO A 1 84 ? 15.262 -0.981 -35.290 1.00 87.38 84 PRO A O 1
ATOM 671 N N . GLN A 1 85 ? 17.303 -1.406 -36.124 1.00 87.50 85 GLN A N 1
ATOM 672 C CA . GLN A 1 85 ? 16.892 -2.577 -36.912 1.00 87.50 85 GLN A CA 1
ATOM 673 C C . GLN A 1 85 ? 17.053 -3.890 -36.133 1.00 87.50 85 GLN A C 1
ATOM 675 O O . GLN A 1 85 ? 16.561 -4.936 -36.571 1.00 87.50 85 GLN A O 1
ATOM 680 N N . THR A 1 86 ? 17.711 -3.855 -34.970 1.00 86.81 86 THR A N 1
ATOM 681 C CA . THR A 1 86 ? 17.902 -5.039 -34.138 1.00 86.81 86 THR A CA 1
ATOM 682 C C . THR A 1 86 ? 16.558 -5.545 -33.594 1.00 86.81 86 THR A C 1
ATOM 684 O O . THR A 1 86 ? 15.681 -4.798 -33.157 1.00 86.81 86 THR A O 1
ATOM 687 N N . ASN A 1 87 ? 16.393 -6.870 -33.592 1.00 92.00 87 ASN A N 1
ATOM 688 C CA . ASN A 1 87 ? 15.196 -7.529 -33.082 1.00 92.00 87 ASN A CA 1
ATOM 689 C C . ASN A 1 87 ? 15.323 -7.919 -31.592 1.00 92.00 87 ASN A C 1
ATOM 691 O O . ASN A 1 87 ? 16.409 -8.059 -31.034 1.00 92.00 87 ASN A O 1
ATOM 695 N N . ALA A 1 88 ? 14.187 -8.168 -30.936 1.00 92.44 88 ALA A N 1
ATOM 696 C CA . ALA A 1 88 ? 14.155 -8.516 -29.513 1.00 92.44 88 ALA A CA 1
ATOM 697 C C . ALA A 1 88 ? 14.867 -9.838 -29.149 1.00 92.44 88 ALA A C 1
ATOM 699 O O . ALA A 1 88 ? 15.208 -10.030 -27.982 1.00 92.44 88 ALA A O 1
ATOM 700 N N . VAL A 1 89 ? 15.066 -10.748 -30.111 1.00 94.19 89 VAL A N 1
ATOM 701 C CA . VAL A 1 89 ? 15.809 -12.006 -29.902 1.00 94.19 89 VAL A CA 1
ATOM 702 C C . VAL A 1 89 ? 17.295 -11.703 -29.784 1.00 94.19 89 VAL A C 1
ATOM 704 O O . VAL A 1 89 ? 17.919 -12.075 -28.795 1.00 94.19 89 VAL A O 1
ATOM 707 N N . ALA A 1 90 ? 17.812 -10.924 -30.732 1.00 93.19 90 ALA A N 1
ATOM 708 C CA . ALA A 1 90 ? 19.190 -10.475 -30.776 1.00 93.19 90 ALA A CA 1
ATOM 709 C C . ALA A 1 90 ? 19.551 -9.626 -29.548 1.00 93.19 90 ALA A C 1
ATOM 711 O O . ALA A 1 90 ? 20.597 -9.860 -28.957 1.00 93.19 90 ALA A O 1
ATOM 712 N N . ILE A 1 91 ? 18.668 -8.723 -29.087 1.00 93.50 91 ILE A N 1
ATOM 713 C CA . ILE A 1 91 ? 18.892 -7.950 -27.842 1.00 93.50 91 ILE A CA 1
ATOM 714 C C . ILE A 1 91 ? 18.967 -8.870 -26.621 1.00 93.50 91 ILE A C 1
ATOM 716 O O . ILE A 1 91 ? 19.791 -8.675 -25.732 1.00 93.50 91 ILE A O 1
ATOM 720 N N . ARG A 1 92 ? 18.087 -9.875 -26.546 1.00 95.25 92 ARG A N 1
ATOM 721 C CA . ARG A 1 92 ? 18.104 -10.832 -25.434 1.00 95.25 92 ARG A CA 1
ATOM 722 C C . ARG A 1 92 ? 19.417 -11.610 -25.408 1.00 95.25 92 ARG A C 1
ATOM 724 O O . ARG A 1 92 ? 19.983 -11.799 -24.335 1.00 95.25 92 ARG A O 1
ATOM 731 N N . GLU A 1 93 ? 19.853 -12.082 -26.570 1.00 94.25 93 GLU A N 1
ATOM 732 C CA . GLU A 1 93 ? 21.065 -12.884 -26.722 1.00 94.25 93 GLU A CA 1
ATOM 733 C C . GLU A 1 93 ? 22.325 -12.061 -26.458 1.00 94.25 93 GLU A C 1
ATOM 735 O O . GLU A 1 93 ? 23.180 -12.517 -25.704 1.00 94.25 93 GLU A O 1
ATOM 740 N N . SER A 1 94 ? 22.405 -10.836 -26.986 1.00 93.06 94 SER A N 1
ATOM 741 C CA . SER A 1 94 ? 23.558 -9.949 -26.798 1.00 93.06 94 SER A CA 1
ATOM 742 C C . SER A 1 94 ? 23.735 -9.500 -25.348 1.00 93.06 94 SER A C 1
ATOM 744 O O . SER A 1 94 ? 24.860 -9.383 -24.871 1.00 93.06 94 SER A O 1
ATOM 746 N N . LEU A 1 95 ? 22.631 -9.290 -24.626 1.00 93.19 95 LEU A N 1
ATOM 747 C CA . LEU A 1 95 ? 22.634 -8.913 -23.211 1.00 93.19 95 LEU A CA 1
ATOM 748 C C . LEU A 1 95 ? 22.577 -10.125 -22.261 1.00 93.19 95 LEU A C 1
ATOM 750 O O . LEU A 1 95 ? 22.471 -9.938 -21.049 1.00 93.19 95 LEU A O 1
ATOM 754 N N . HIS A 1 96 ? 22.611 -11.355 -22.793 1.00 93.81 96 HIS A N 1
ATOM 755 C CA . HIS A 1 96 ? 22.511 -12.615 -22.042 1.00 93.81 96 HIS A CA 1
ATOM 756 C C . HIS A 1 96 ? 21.373 -12.629 -21.006 1.00 93.81 96 HIS A C 1
ATOM 758 O O . HIS A 1 96 ? 21.528 -13.073 -19.866 1.00 93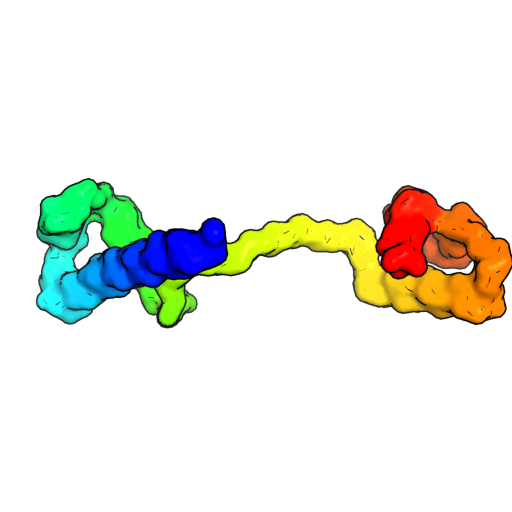.81 96 HIS A O 1
ATOM 764 N N . LEU A 1 97 ? 20.209 -12.106 -21.394 1.00 93.06 97 LEU A N 1
ATOM 765 C CA . LEU A 1 97 ? 19.086 -11.932 -20.482 1.00 93.06 97 LEU A CA 1
ATOM 766 C C . LEU A 1 97 ? 18.299 -13.232 -20.293 1.00 93.06 97 LEU A C 1
ATOM 768 O O . LEU A 1 97 ? 17.736 -13.772 -21.247 1.00 93.06 97 LEU A O 1
ATOM 772 N N . ASP A 1 98 ? 18.128 -13.647 -19.038 1.00 93.25 98 ASP A N 1
ATOM 773 C CA . ASP A 1 98 ? 17.227 -14.740 -18.648 1.00 93.25 98 ASP A CA 1
ATOM 774 C C . ASP A 1 98 ? 15.760 -14.269 -18.558 1.00 93.25 98 ASP A C 1
ATOM 776 O O . ASP A 1 98 ? 15.088 -14.331 -17.527 1.00 93.25 98 ASP A O 1
ATOM 780 N N . VAL A 1 99 ? 15.255 -13.686 -19.647 1.00 93.44 99 VAL A N 1
ATOM 781 C CA . VAL A 1 99 ? 13.837 -13.340 -19.795 1.00 93.44 99 VAL A CA 1
ATOM 782 C C . VAL A 1 99 ? 13.328 -13.727 -21.176 1.00 93.44 99 VAL A C 1
ATOM 784 O O . VAL A 1 99 ? 14.071 -13.797 -22.150 1.00 93.44 99 VAL A O 1
ATOM 787 N N . SER A 1 100 ? 12.018 -13.943 -21.294 1.00 94.69 100 SER A N 1
ATOM 788 C CA . SER A 1 100 ? 11.412 -14.212 -22.601 1.00 94.69 100 SER A CA 1
ATOM 789 C C . SER A 1 100 ? 11.595 -13.033 -23.567 1.00 94.69 100 SER A C 1
ATOM 791 O O . SER A 1 100 ? 11.513 -11.870 -23.166 1.00 94.69 100 SER A O 1
ATOM 793 N N . GLU A 1 101 ? 11.702 -13.304 -24.865 1.00 93.69 101 GLU A N 1
ATOM 794 C CA . GLU A 1 101 ? 11.712 -12.254 -25.895 1.00 93.69 101 GLU A CA 1
ATOM 795 C C . GLU A 1 101 ? 10.458 -11.367 -25.835 1.00 93.69 101 GLU A C 1
ATOM 797 O O . GLU A 1 101 ? 10.493 -10.175 -26.126 1.00 93.69 101 GLU A O 1
ATOM 802 N N . ARG A 1 102 ? 9.309 -11.936 -25.439 1.00 94.69 102 ARG A N 1
ATOM 803 C CA . ARG A 1 102 ? 8.066 -11.182 -25.220 1.00 94.69 102 ARG A CA 1
ATOM 804 C C . ARG A 1 102 ? 8.215 -10.158 -24.093 1.00 94.69 102 ARG A C 1
ATOM 806 O O . ARG A 1 102 ? 7.538 -9.131 -24.119 1.00 94.69 102 ARG A O 1
ATOM 813 N N . THR A 1 103 ? 9.053 -10.433 -23.098 1.00 94.44 103 THR A N 1
ATOM 814 C CA . THR A 1 103 ? 9.398 -9.474 -22.046 1.00 94.44 103 THR A CA 1
ATOM 815 C C . THR A 1 103 ? 10.240 -8.342 -22.617 1.00 94.44 103 THR A C 1
ATOM 817 O O . THR A 1 103 ? 9.906 -7.191 -22.360 1.00 94.44 103 THR A O 1
ATOM 820 N N . VAL A 1 104 ? 11.248 -8.650 -23.438 1.00 93.94 104 VAL A N 1
ATOM 821 C CA . VAL A 1 104 ? 12.085 -7.641 -24.114 1.00 93.94 104 VAL A CA 1
ATOM 822 C C . VAL A 1 104 ? 11.230 -6.738 -25.009 1.00 93.94 104 VAL A C 1
ATOM 824 O O . VAL A 1 104 ? 11.244 -5.525 -24.835 1.00 93.94 104 VAL A O 1
ATOM 827 N N . ARG A 1 105 ? 10.356 -7.307 -25.854 1.00 94.31 105 ARG A N 1
ATOM 828 C CA . ARG A 1 105 ? 9.397 -6.525 -26.667 1.00 94.31 105 ARG A CA 1
ATOM 829 C C . ARG A 1 105 ? 8.508 -5.617 -25.811 1.00 94.31 105 ARG A C 1
ATOM 831 O O . ARG A 1 105 ? 8.274 -4.476 -26.166 1.00 94.31 105 ARG A O 1
ATOM 838 N N . ARG A 1 106 ? 8.039 -6.094 -24.653 1.00 93.94 106 ARG A N 1
ATOM 839 C CA . ARG A 1 106 ? 7.223 -5.294 -23.718 1.00 93.94 106 ARG A CA 1
ATOM 840 C C . ARG A 1 106 ? 7.994 -4.153 -23.053 1.00 93.94 106 ARG A C 1
ATOM 842 O O . ARG A 1 106 ? 7.372 -3.274 -22.478 1.00 93.94 106 ARG A O 1
ATOM 849 N N . VAL A 1 107 ? 9.323 -4.207 -23.024 1.00 92.19 107 VAL A N 1
ATOM 850 C CA . VAL A 1 107 ? 10.139 -3.090 -22.536 1.00 92.19 107 VAL A CA 1
ATOM 851 C C . VAL A 1 107 ? 10.254 -2.000 -23.604 1.00 92.19 107 VAL A C 1
ATOM 853 O O . VAL A 1 107 ? 10.309 -0.835 -23.227 1.00 92.19 107 VAL A O 1
ATOM 856 N N . LEU A 1 108 ? 10.255 -2.387 -24.885 1.00 89.38 108 LEU A N 1
ATOM 857 C CA . LEU A 1 108 ? 10.390 -1.501 -26.049 1.00 89.38 108 LEU A CA 1
ATOM 858 C C . LEU A 1 108 ? 9.073 -0.832 -26.496 1.00 89.38 108 LEU A C 1
ATOM 860 O O . LEU A 1 108 ? 9.116 0.133 -27.250 1.00 89.38 108 LEU A O 1
ATOM 864 N N . HIS A 1 109 ? 7.922 -1.349 -26.055 1.00 83.75 109 HIS A N 1
ATOM 865 C CA . HIS A 1 109 ? 6.582 -0.794 -26.297 1.00 83.75 109 HIS A CA 1
ATOM 866 C C . HIS A 1 109 ? 6.029 -0.106 -25.047 1.00 83.75 109 HIS A C 1
ATOM 868 O O . HIS A 1 109 ? 5.349 0.929 -25.206 1.00 83.75 109 HIS A O 1
#

Organism: NCBI:txid1843537

pLDDT: mean 91.26, std 6.72, range [59.88, 97.81]

Sequence (109 aa):
MEAGRKEAREKRIGFRGRIVGMHEAGQSIQTIANNLGISTRTVLRWIRRSEDTDWYGNLPRGRPPRCTTPAQRRDIIQAAEADPQTNAVAIRESLHLDVSERTVRRVLH

Radius of gyration: 24.81 Å; chains: 1; bounding box: 46×24×63 Å

InterPro domains:
  IPR009057 Homedomain-like superfamily [SSF46689] (9-109)
  IPR036388 Winged helix-like DNA-binding domain superfamily [G3DSA:1.10.10.10] (8-54)

Foldseek 3Di:
DVVVVVVVQVVQQVLLVVLQVCVVVVDDLVRSCVVSVHDSVSSVVSNVVVVVDVGRGDDPDDDPDDPDDPVLLVQLVVVCVVPVVDALVNSCVVVVPPDDSVSSVVSVD

Secondary structure (DSSP, 8-state):
-HHHHHHHHHHHHHHHHHHHHHHHTT--HHHHHHHHTS-HHHHHHHHHHHHH-S--SPPPPPPPPPSS-HHHHHHHHHHHHH-TT--HHHHHHHTT--S-HHHHHHHH-